Protein AF-A0A965FFP9-F1 (afdb_monomer_lite)

pLDDT: mean 84.38, std 15.74, range [42.5, 98.69]

Structure (mmCIF, N/CA/C/O backbone):
data_AF-A0A965FFP9-F1
#
_entry.id   AF-A0A965FFP9-F1
#
loop_
_atom_site.group_PDB
_atom_site.id
_atom_site.type_symbol
_atom_site.label_atom_id
_atom_site.label_alt_id
_atom_site.label_comp_id
_atom_site.label_asym_id
_atom_site.label_entity_id
_atom_site.label_seq_id
_atom_site.pdbx_PDB_ins_code
_atom_site.Cartn_x
_atom_site.Cartn_y
_atom_site.Cartn_z
_atom_site.occupancy
_atom_site.B_iso_or_equiv
_atom_site.auth_seq_id
_atom_site.auth_comp_id
_atom_site.auth_asym_id
_atom_site.auth_atom_id
_atom_site.pdbx_PDB_model_num
ATOM 1 N N . GLY A 1 1 ? 20.882 -8.614 -21.983 1.00 89.81 1 GLY A N 1
ATOM 2 C CA . GLY A 1 1 ? 22.083 -7.823 -22.308 1.00 89.81 1 GLY A CA 1
ATOM 3 C C . GLY A 1 1 ? 22.157 -6.754 -21.256 1.00 89.81 1 GLY A C 1
ATOM 4 O O . GLY A 1 1 ? 21.112 -6.190 -20.966 1.00 89.81 1 GLY A O 1
ATOM 5 N N . PHE A 1 2 ? 23.331 -6.515 -20.669 1.00 95.88 2 PHE A N 1
ATOM 6 C CA . PHE A 1 2 ? 23.451 -5.901 -19.339 1.00 95.88 2 PHE A CA 1
ATOM 7 C C . PHE A 1 2 ? 22.615 -4.624 -19.137 1.00 95.88 2 PHE A C 1
ATOM 9 O O . PHE A 1 2 ? 21.893 -4.524 -18.152 1.00 95.88 2 PHE A O 1
ATOM 16 N N . ALA A 1 3 ? 22.618 -3.697 -20.101 1.00 97.12 3 ALA A N 1
ATOM 17 C CA . ALA A 1 3 ? 21.800 -2.482 -20.038 1.00 97.12 3 ALA A CA 1
ATOM 18 C C . ALA A 1 3 ? 20.287 -2.771 -19.929 1.00 97.12 3 ALA A C 1
ATOM 20 O O . ALA A 1 3 ? 19.620 -2.247 -19.043 1.00 97.12 3 ALA A O 1
ATOM 21 N N . GLY A 1 4 ? 19.756 -3.678 -20.754 1.00 98.25 4 GLY A N 1
ATOM 22 C CA . GLY A 1 4 ? 18.347 -4.081 -20.680 1.00 98.25 4 GLY A CA 1
ATOM 23 C C . GLY A 1 4 ? 18.008 -4.879 -19.415 1.00 98.25 4 GLY A C 1
ATOM 24 O O . GLY A 1 4 ? 16.862 -4.884 -18.970 1.00 98.25 4 GLY A O 1
ATOM 25 N N . ASP A 1 5 ? 18.991 -5.547 -18.808 1.00 97.94 5 ASP A N 1
ATOM 26 C CA . ASP A 1 5 ? 18.801 -6.227 -17.524 1.00 97.94 5 ASP A CA 1
ATOM 27 C C . ASP A 1 5 ? 18.717 -5.203 -16.374 1.00 97.94 5 ASP A C 1
ATOM 29 O O . ASP A 1 5 ? 17.854 -5.333 -15.504 1.00 97.94 5 ASP A O 1
ATOM 33 N N . MET A 1 6 ? 19.503 -4.122 -16.430 1.00 98.19 6 MET A N 1
ATOM 34 C CA . MET A 1 6 ? 19.400 -2.987 -15.502 1.00 98.19 6 MET A CA 1
ATOM 35 C C . MET A 1 6 ? 18.060 -2.246 -15.621 1.00 98.19 6 MET A C 1
ATOM 37 O O . MET A 1 6 ? 17.436 -1.945 -14.601 1.00 98.19 6 MET A O 1
ATOM 41 N N . GLU A 1 7 ? 17.560 -2.014 -16.838 1.00 98.31 7 GLU A N 1
ATOM 42 C CA . GLU A 1 7 ? 16.230 -1.418 -17.058 1.00 98.31 7 GLU A CA 1
ATOM 43 C C . GLU A 1 7 ? 15.113 -2.267 -16.433 1.00 98.31 7 GLU A C 1
ATOM 45 O O . GLU A 1 7 ? 14.247 -1.758 -15.718 1.00 98.31 7 GLU A O 1
ATOM 50 N N . LYS A 1 8 ? 15.174 -3.588 -16.635 1.00 98.50 8 LYS A N 1
ATOM 51 C CA . LYS A 1 8 ? 14.227 -4.559 -16.068 1.00 98.50 8 LYS A CA 1
ATOM 52 C C . LYS A 1 8 ? 14.241 -4.610 -14.542 1.00 98.50 8 LYS A C 1
ATOM 54 O O . LYS A 1 8 ? 13.210 -4.931 -13.944 1.00 98.50 8 LYS A O 1
ATOM 59 N N . ILE A 1 9 ? 15.391 -4.375 -13.914 1.00 98.38 9 ILE A N 1
ATOM 60 C CA . ILE A 1 9 ? 15.500 -4.279 -12.453 1.00 98.38 9 ILE A CA 1
ATOM 61 C C . ILE A 1 9 ? 14.846 -2.984 -11.976 1.00 98.38 9 ILE A C 1
ATOM 63 O O . ILE A 1 9 ? 14.009 -3.032 -11.075 1.00 98.38 9 ILE A O 1
ATOM 67 N N . GLY A 1 10 ? 15.165 -1.854 -12.615 1.00 98.25 10 GLY A N 1
ATOM 68 C CA . GLY A 1 10 ? 14.557 -0.564 -12.287 1.00 98.25 10 GLY A CA 1
ATOM 69 C C . GLY A 1 10 ? 13.031 -0.603 -12.366 1.00 98.25 10 GLY A C 1
ATOM 70 O O . GLY A 1 10 ? 12.349 -0.091 -11.482 1.00 98.25 10 GLY A O 1
ATOM 71 N N . GLU A 1 11 ? 12.492 -1.288 -13.374 1.00 98.69 11 GLU A N 1
ATOM 72 C CA . GLU A 1 11 ? 11.049 -1.463 -13.526 1.00 98.69 11 GLU A CA 1
ATOM 73 C C . GLU A 1 11 ? 10.417 -2.282 -12.393 1.00 98.69 11 GLU A C 1
ATOM 75 O O . GLU A 1 11 ? 9.408 -1.879 -11.820 1.00 98.69 11 GLU A O 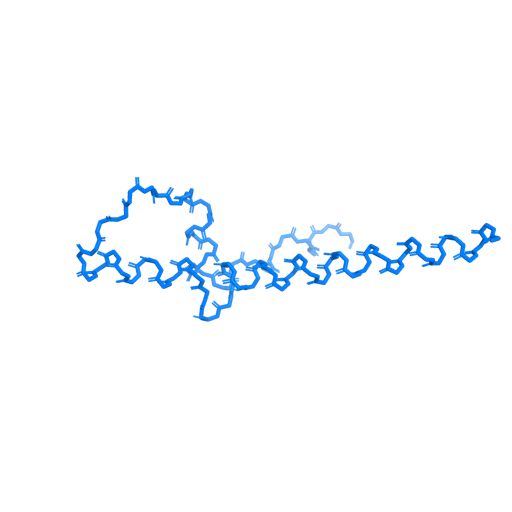1
ATOM 80 N N . ARG A 1 12 ? 11.040 -3.396 -11.994 1.00 98.50 12 ARG A N 1
ATOM 81 C CA . ARG A 1 12 ? 10.541 -4.211 -10.874 1.00 98.50 12 ARG A CA 1
ATOM 82 C C . ARG A 1 12 ? 10.574 -3.464 -9.547 1.00 98.50 12 ARG A C 1
ATOM 84 O O . ARG A 1 12 ? 9.674 -3.643 -8.734 1.00 98.50 12 ARG A O 1
ATOM 91 N N . LEU A 1 13 ? 11.597 -2.640 -9.326 1.00 98.62 13 LEU A N 1
ATOM 92 C CA . LEU A 1 13 ? 11.692 -1.823 -8.119 1.00 98.62 13 LEU A CA 1
ATOM 93 C C . LEU A 1 13 ? 10.567 -0.789 -8.055 1.00 98.62 13 LEU A C 1
ATOM 95 O O . LEU A 1 13 ? 9.945 -0.654 -7.005 1.00 98.62 13 LEU A O 1
ATOM 99 N N . ARG A 1 14 ? 10.251 -0.123 -9.175 1.00 98.50 14 ARG A N 1
ATOM 100 C CA . ARG A 1 14 ? 9.095 0.785 -9.249 1.00 98.50 14 ARG A CA 1
ATOM 101 C C . ARG A 1 14 ? 7.791 0.061 -8.930 1.00 98.50 14 ARG A C 1
ATOM 103 O O . ARG A 1 14 ? 7.082 0.467 -8.020 1.00 98.50 14 ARG A O 1
ATOM 110 N N . GLN A 1 15 ? 7.543 -1.077 -9.574 1.00 98.50 15 GLN A N 1
ATOM 111 C CA . GLN A 1 15 ? 6.333 -1.870 -9.323 1.00 98.50 15 GLN A CA 1
ATOM 112 C C . GLN A 1 15 ? 6.217 -2.337 -7.865 1.00 98.50 15 GLN A C 1
ATOM 114 O O . GLN A 1 15 ? 5.121 -2.352 -7.297 1.00 98.50 15 GLN A O 1
ATOM 119 N N . ALA A 1 16 ? 7.337 -2.718 -7.244 1.00 98.31 16 ALA A N 1
ATOM 120 C CA . ALA A 1 16 ? 7.368 -3.087 -5.834 1.00 98.31 16 ALA A CA 1
ATOM 121 C C . ALA A 1 16 ? 7.036 -1.890 -4.930 1.00 98.31 16 ALA A C 1
ATOM 123 O O . ALA A 1 16 ? 6.256 -2.038 -3.988 1.00 98.31 16 ALA A O 1
ATOM 124 N N . GLN A 1 17 ? 7.581 -0.712 -5.241 1.00 98.25 17 GLN A N 1
ATOM 125 C CA . GLN A 1 17 ? 7.307 0.521 -4.508 1.00 98.25 17 GLN A CA 1
ATOM 126 C C . GLN A 1 17 ? 5.833 0.932 -4.617 1.00 98.25 17 GLN A C 1
ATOM 128 O O . GLN A 1 17 ? 5.215 1.261 -3.602 1.00 98.25 17 GLN A O 1
ATOM 133 N N . ASP A 1 18 ? 5.254 0.846 -5.814 1.00 98.25 18 ASP A N 1
ATOM 134 C CA . ASP A 1 18 ? 3.843 1.157 -6.056 1.00 98.25 18 ASP A CA 1
ATOM 135 C C . ASP A 1 18 ? 2.934 0.191 -5.289 1.00 98.25 18 ASP A C 1
ATOM 137 O O . ASP A 1 18 ? 2.041 0.607 -4.551 1.00 98.25 18 ASP A O 1
ATOM 141 N N . SER A 1 19 ? 3.229 -1.111 -5.372 1.00 97.94 19 SER A N 1
ATOM 142 C CA . SER A 1 19 ? 2.488 -2.148 -4.644 1.00 97.94 19 SER A CA 1
ATOM 143 C C . SER A 1 19 ? 2.559 -1.948 -3.128 1.00 97.94 19 SER A C 1
ATOM 145 O O . SER A 1 19 ? 1.569 -2.158 -2.423 1.00 97.94 19 SER A O 1
ATOM 147 N N . PHE A 1 20 ? 3.721 -1.535 -2.615 1.00 96.81 20 PHE A N 1
ATOM 148 C CA . PHE A 1 20 ? 3.898 -1.212 -1.202 1.00 96.81 20 PHE A CA 1
ATOM 149 C C . PHE A 1 20 ? 3.061 0.003 -0.793 1.00 96.81 20 PHE A C 1
ATOM 151 O O . PHE A 1 20 ? 2.346 -0.070 0.207 1.00 96.81 20 PHE A O 1
ATOM 158 N N . SER A 1 21 ? 3.110 1.086 -1.573 1.00 95.38 21 SER A N 1
ATOM 159 C CA . SER A 1 21 ? 2.316 2.296 -1.334 1.00 95.38 21 SER A CA 1
ATOM 160 C C . SER A 1 21 ? 0.819 1.977 -1.286 1.00 95.38 21 SER A C 1
ATOM 162 O O . SER A 1 21 ? 0.126 2.304 -0.320 1.00 95.38 21 SER A O 1
ATOM 164 N N . ASP A 1 22 ? 0.329 1.205 -2.256 1.00 96.19 22 ASP A N 1
ATOM 165 C CA . ASP A 1 22 ? -1.067 0.772 -2.303 1.00 96.19 22 ASP A CA 1
ATOM 166 C C . ASP A 1 22 ? -1.466 -0.093 -1.105 1.00 96.19 22 ASP A C 1
ATOM 168 O O . ASP A 1 22 ? -2.559 0.067 -0.544 1.00 96.19 22 ASP A O 1
ATOM 172 N N . ALA A 1 23 ? -0.600 -1.026 -0.703 1.00 95.75 23 ALA A N 1
ATOM 173 C CA . ALA A 1 23 ? -0.830 -1.862 0.468 1.00 95.75 23 ALA A CA 1
ATOM 174 C C . ALA A 1 23 ? -0.866 -1.022 1.752 1.00 95.75 23 ALA A C 1
ATOM 176 O O . ALA A 1 23 ? -1.770 -1.203 2.570 1.00 95.75 23 ALA A O 1
ATOM 177 N N . LYS A 1 24 ? 0.057 -0.066 1.900 1.00 93.44 24 LYS A N 1
ATOM 178 C CA . LYS A 1 24 ? 0.115 0.859 3.038 1.00 93.44 24 LYS A CA 1
ATOM 179 C C . LYS A 1 24 ? -1.136 1.735 3.105 1.00 93.44 24 LYS A C 1
ATOM 181 O O . LYS A 1 24 ? -1.749 1.850 4.169 1.00 93.44 24 LYS A O 1
ATOM 186 N N . ARG A 1 25 ? -1.615 2.226 1.960 1.00 92.94 25 ARG A N 1
ATOM 187 C CA . ARG A 1 25 ? -2.866 2.986 1.873 1.00 92.94 25 ARG A CA 1
ATOM 188 C C . ARG A 1 25 ? -4.076 2.164 2.298 1.00 92.94 25 ARG A C 1
ATOM 190 O O . ARG A 1 25 ? -4.927 2.646 3.039 1.00 92.94 25 ARG A O 1
ATOM 197 N N . LYS A 1 26 ? -4.169 0.908 1.861 1.00 94.25 26 LYS A N 1
ATOM 198 C CA . LYS A 1 26 ? -5.266 0.008 2.263 1.00 94.25 26 LYS A CA 1
ATOM 199 C C . LYS A 1 26 ? -5.184 -0.372 3.742 1.00 94.25 26 LYS A C 1
ATOM 201 O O . LYS A 1 26 ? -6.219 -0.513 4.393 1.00 94.25 26 LYS A O 1
ATOM 206 N N . LEU A 1 27 ? -3.972 -0.537 4.265 1.00 92.31 27 LEU A N 1
ATOM 207 C CA . LEU A 1 27 ? -3.742 -0.929 5.647 1.00 92.31 27 LEU A CA 1
ATOM 208 C C . LEU A 1 27 ? -4.042 0.215 6.618 1.00 92.31 27 LEU A C 1
ATOM 210 O O . LEU A 1 27 ? -4.857 0.015 7.516 1.00 92.31 27 LEU A O 1
ATOM 214 N N . SER A 1 2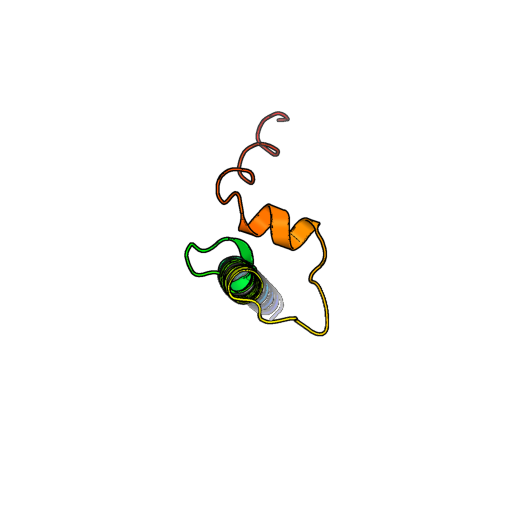8 ? -3.428 1.388 6.428 1.00 90.94 28 SER A N 1
ATOM 215 C CA . SER A 1 28 ? -3.448 2.477 7.413 1.00 90.94 28 SER A CA 1
ATOM 216 C C . SER A 1 28 ? -3.810 3.859 6.861 1.00 90.94 28 SER A C 1
ATOM 218 O O . SER A 1 28 ? -4.504 4.582 7.550 1.00 90.94 28 SER A O 1
ATOM 220 N N . GLU A 1 29 ? -3.412 4.262 5.653 1.00 88.44 29 GLU A N 1
ATOM 221 C CA . GLU A 1 29 ? -3.497 5.703 5.293 1.00 88.44 29 GLU A CA 1
ATOM 222 C C . GLU A 1 29 ? -4.826 6.112 4.634 1.00 88.44 29 GLU A C 1
ATOM 224 O O . GLU A 1 29 ? -5.272 7.251 4.733 1.00 88.44 29 GLU A O 1
ATOM 229 N N . GLY A 1 30 ? -5.494 5.195 3.936 1.00 87.81 30 GLY A N 1
ATOM 230 C CA . GLY A 1 30 ? -6.729 5.489 3.216 1.00 87.81 30 GLY A CA 1
ATOM 231 C C . GLY A 1 30 ? -7.905 5.765 4.153 1.00 87.81 30 GLY A C 1
ATOM 232 O O . GLY A 1 30 ? -8.024 5.176 5.224 1.00 87.81 30 GLY A O 1
ATOM 233 N N . THR A 1 31 ? -8.866 6.579 3.714 1.00 84.88 31 THR A N 1
ATOM 234 C CA . THR A 1 31 ? -10.100 6.849 4.478 1.00 84.88 31 THR A CA 1
ATOM 235 C C . THR A 1 31 ? -10.856 5.571 4.853 1.00 84.88 31 THR A C 1
ATOM 237 O O . THR A 1 31 ? -11.434 5.489 5.929 1.00 84.88 31 THR A O 1
ATOM 240 N N . GLY A 1 32 ? -10.840 4.538 4.012 1.00 88.88 32 GLY A N 1
ATOM 241 C CA . GLY A 1 32 ? -11.453 3.230 4.280 1.00 88.88 32 GLY A CA 1
ATOM 242 C C . GLY A 1 32 ? -10.507 2.172 4.856 1.00 88.88 32 GLY A C 1
ATOM 243 O O . GLY A 1 32 ? -10.799 0.990 4.703 1.00 88.88 32 GLY A O 1
ATOM 244 N N . ASN A 1 33 ? -9.366 2.555 5.438 1.00 94.12 33 ASN A N 1
ATOM 245 C CA . ASN A 1 33 ? -8.318 1.601 5.795 1.00 94.12 33 ASN A CA 1
ATOM 246 C C . ASN A 1 33 ? -8.769 0.519 6.796 1.00 94.12 33 ASN A C 1
ATOM 248 O O . ASN A 1 33 ? -9.645 0.738 7.641 1.00 94.12 33 ASN A O 1
ATOM 252 N N . VAL A 1 34 ? -8.143 -0.656 6.694 1.00 92.94 34 VAL A N 1
ATOM 253 C CA . VAL A 1 34 ? -8.496 -1.860 7.465 1.00 92.94 34 VAL A CA 1
ATOM 254 C C . VAL A 1 34 ? -8.370 -1.633 8.969 1.00 92.94 34 VAL A C 1
ATOM 256 O O . VAL A 1 34 ? -9.212 -2.109 9.731 1.00 92.94 34 VAL A O 1
ATOM 259 N N . ILE A 1 35 ? -7.353 -0.890 9.410 1.00 92.19 35 ILE A N 1
ATOM 260 C CA . ILE A 1 35 ? -7.135 -0.622 10.834 1.00 92.19 35 ILE A CA 1
ATOM 261 C C . ILE A 1 35 ? -8.304 0.169 11.418 1.00 92.19 35 ILE A C 1
ATOM 263 O O . ILE A 1 35 ? -8.844 -0.211 12.456 1.00 92.19 35 ILE A O 1
ATOM 267 N N . ARG A 1 36 ? -8.769 1.210 10.724 1.00 90.75 36 ARG A N 1
ATOM 268 C CA . ARG A 1 36 ? -9.921 2.015 11.143 1.00 90.75 36 ARG A CA 1
ATOM 269 C C . ARG A 1 36 ? -11.203 1.187 11.204 1.00 90.75 36 ARG A C 1
ATOM 271 O O . ARG A 1 36 ? -11.986 1.349 12.138 1.00 90.75 36 ARG A O 1
ATOM 278 N N . GLN A 1 37 ? -11.399 0.268 10.254 1.00 91.06 37 GLN A N 1
ATOM 279 C CA . GLN A 1 37 ? -12.530 -0.666 10.296 1.00 91.06 37 GLN A CA 1
ATOM 280 C C . GLN A 1 37 ? -12.443 -1.602 11.509 1.00 91.06 37 GLN A C 1
ATOM 282 O O . GLN A 1 37 ? -13.427 -1.781 12.222 1.00 91.06 37 GLN A O 1
ATOM 287 N N . ALA A 1 38 ? -11.263 -2.159 11.791 1.00 90.06 38 ALA A N 1
ATOM 288 C CA . ALA A 1 38 ? -11.055 -3.024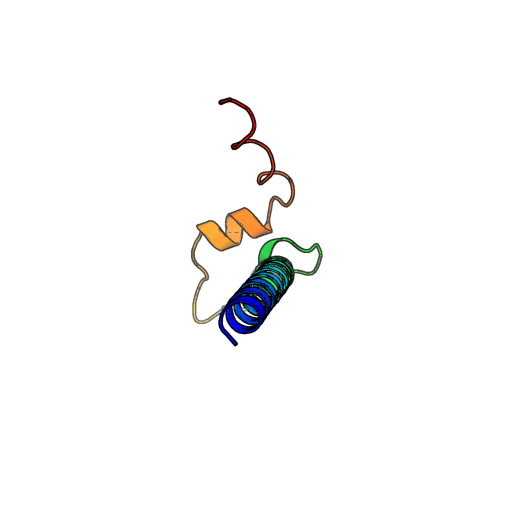 12.950 1.00 90.06 38 ALA A CA 1
ATOM 289 C C . ALA A 1 38 ? -11.277 -2.282 14.281 1.00 90.06 38 ALA A C 1
ATOM 291 O O . ALA A 1 38 ? -11.884 -2.835 15.199 1.00 90.06 38 ALA A O 1
ATOM 292 N N . GLU A 1 39 ? -10.840 -1.025 14.385 1.00 89.25 39 GLU A N 1
ATOM 293 C CA . GLU A 1 39 ? -11.089 -0.175 15.555 1.00 89.25 39 GLU A CA 1
ATOM 294 C C . GLU A 1 39 ? -12.585 0.129 15.735 1.00 89.25 39 GLU A C 1
ATOM 296 O O . GLU A 1 39 ? -13.089 0.058 16.852 1.00 89.25 39 GLU A O 1
ATOM 301 N N . MET A 1 40 ? -13.327 0.374 14.654 1.00 89.94 40 MET A N 1
ATOM 302 C CA . MET A 1 40 ? -14.786 0.539 14.709 1.00 89.94 40 MET A CA 1
ATOM 303 C C . MET A 1 40 ? -15.504 -0.742 15.162 1.00 89.94 40 MET A C 1
ATOM 305 O O . MET A 1 40 ? -16.467 -0.684 15.917 1.00 89.94 40 MET A O 1
ATOM 309 N N . LEU A 1 41 ? -15.024 -1.924 14.775 1.00 89.62 41 LEU A N 1
ATOM 310 C CA . LEU A 1 41 ? -15.582 -3.175 15.302 1.00 89.62 41 LEU A CA 1
ATOM 311 C C . LEU A 1 41 ? -15.332 -3.318 16.813 1.00 89.62 41 LEU A C 1
ATOM 313 O O . LEU A 1 41 ? -16.219 -3.782 17.533 1.00 89.62 41 LEU A O 1
ATOM 317 N N . LYS A 1 42 ? -14.169 -2.870 17.313 1.00 88.12 42 LYS A N 1
ATOM 318 C CA . LYS A 1 42 ? -13.895 -2.826 18.760 1.00 88.12 42 LYS A CA 1
ATOM 319 C C . LYS A 1 42 ? -14.876 -1.921 19.499 1.00 88.12 42 LYS A C 1
ATOM 321 O O . LYS A 1 42 ? -15.351 -2.306 20.566 1.00 88.12 42 LYS A O 1
ATOM 326 N N . THR A 1 43 ? -15.202 -0.747 18.951 1.00 87.62 43 THR A N 1
ATOM 327 C CA . THR A 1 43 ? -16.167 0.169 19.590 1.00 87.62 43 THR A CA 1
ATOM 328 C C . THR A 1 43 ? -17.583 -0.402 19.610 1.00 87.62 43 THR A C 1
ATOM 330 O O . THR A 1 43 ? -18.324 -0.149 20.555 1.00 87.62 43 THR A O 1
ATOM 333 N N . LEU A 1 44 ? -17.933 -1.245 18.635 1.00 91.81 44 LEU A N 1
ATOM 334 C CA . LEU A 1 44 ? -19.190 -2.001 18.602 1.00 91.81 44 LEU A CA 1
ATOM 335 C C . LEU A 1 44 ? -19.206 -3.219 19.550 1.00 91.81 44 LEU A C 1
ATOM 337 O O . LEU A 1 44 ? -20.175 -3.975 19.565 1.00 91.81 44 LEU A O 1
ATOM 341 N N . GLY A 1 45 ? -18.156 -3.419 20.352 1.00 89.94 45 GLY A N 1
ATOM 342 C CA . GLY A 1 45 ? -18.087 -4.473 21.367 1.00 89.94 45 GLY A CA 1
ATOM 343 C C . GLY A 1 45 ? -17.495 -5.797 20.877 1.00 89.94 45 GLY A C 1
ATOM 344 O O . GLY A 1 45 ? -17.436 -6.757 21.650 1.00 89.94 45 GLY A O 1
ATOM 345 N N . VAL A 1 46 ? -17.010 -5.865 19.632 1.00 91.19 46 VAL A N 1
ATOM 346 C CA . VAL A 1 46 ? -16.268 -7.034 19.141 1.00 91.19 46 VAL A CA 1
ATOM 347 C C . VAL A 1 46 ? -14.894 -7.059 19.807 1.00 91.19 46 VAL A C 1
ATOM 349 O O . VAL A 1 46 ? -14.137 -6.095 19.733 1.00 91.19 46 VAL A O 1
ATOM 352 N N . LYS A 1 47 ? -14.539 -8.175 20.451 1.00 82.31 47 LYS A N 1
ATOM 353 C CA . LYS A 1 47 ? -13.229 -8.354 21.096 1.00 82.31 47 LYS A CA 1
ATOM 354 C C . LYS A 1 47 ? -12.270 -9.095 20.160 1.00 82.31 47 LYS A C 1
ATOM 356 O O . LYS A 1 47 ? -12.396 -10.311 20.022 1.00 82.31 47 LYS A O 1
ATOM 361 N N . PRO A 1 48 ? -11.312 -8.411 19.514 1.00 77.00 48 PRO A N 1
ATOM 362 C CA . PRO A 1 48 ? -10.329 -9.085 18.683 1.00 77.00 48 PRO A CA 1
ATOM 363 C C . PRO A 1 48 ? -9.367 -9.904 19.541 1.00 77.00 48 PRO A C 1
ATOM 365 O O . PRO A 1 48 ? -8.961 -9.499 20.628 1.00 77.00 48 PRO A O 1
ATOM 368 N N . THR A 1 49 ? -8.970 -11.057 19.013 1.00 81.50 49 THR A N 1
ATOM 369 C CA . THR A 1 49 ? -8.054 -11.999 19.670 1.00 81.50 49 THR A CA 1
ATOM 370 C C . THR A 1 49 ? -6.601 -11.525 19.677 1.00 81.50 49 THR A C 1
ATOM 372 O O . THR A 1 49 ? -5.808 -12.001 20.485 1.00 81.50 49 THR A O 1
ATOM 375 N N . LYS A 1 50 ? -6.237 -10.583 18.798 1.00 78.81 50 LYS A N 1
ATOM 376 C CA . LYS A 1 50 ? -4.919 -9.939 18.745 1.00 78.81 50 LYS A CA 1
ATOM 377 C C . LYS A 1 50 ? -5.083 -8.444 18.489 1.00 78.81 50 LYS A C 1
ATOM 379 O O . LYS A 1 50 ? -5.881 -8.048 17.641 1.00 78.81 50 LYS A O 1
ATOM 384 N N . SER A 1 51 ? -4.322 -7.622 19.209 1.00 78.19 51 SER A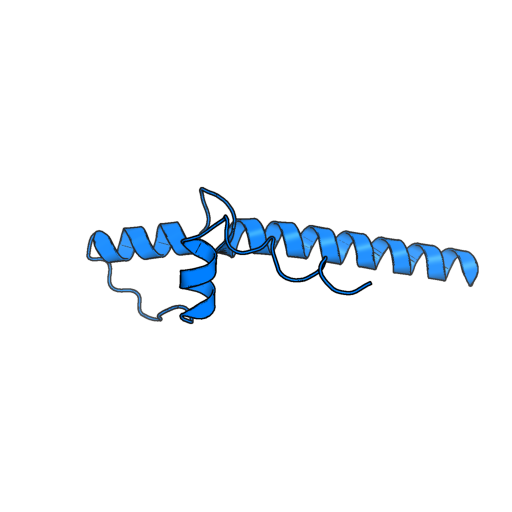 N 1
ATOM 385 C CA . SER A 1 51 ? -4.255 -6.184 18.942 1.00 78.19 51 SER A CA 1
ATOM 386 C C . SER A 1 51 ? -3.133 -5.878 17.960 1.00 78.19 51 SER A C 1
ATOM 388 O O . SER A 1 51 ? -2.072 -6.497 18.006 1.00 78.19 51 SER A O 1
ATOM 390 N N . LEU A 1 52 ? -3.367 -4.900 17.089 1.00 82.44 52 LEU A N 1
ATOM 391 C CA . LEU A 1 52 ? -2.327 -4.351 16.232 1.00 82.44 52 LEU A CA 1
ATOM 392 C C . LEU A 1 52 ? -1.348 -3.498 17.054 1.00 82.44 52 LEU A C 1
ATOM 394 O O . LEU A 1 52 ? -1.753 -2.942 18.083 1.00 82.44 52 LEU A O 1
ATOM 398 N N . PRO A 1 53 ? -0.079 -3.381 16.619 1.00 85.00 53 PRO A N 1
ATOM 399 C CA . PRO A 1 53 ? 0.891 -2.518 17.278 1.00 85.00 53 PRO A CA 1
ATOM 400 C C . PRO A 1 53 ? 0.430 -1.048 17.293 1.00 85.00 53 PRO A C 1
ATOM 402 O O . PRO A 1 53 ? -0.147 -0.591 16.300 1.00 85.00 53 PRO A O 1
ATOM 405 N N . PRO A 1 54 ? 0.714 -0.284 18.366 1.00 83.50 54 PRO A N 1
ATOM 406 C CA . PRO A 1 54 ? 0.252 1.097 18.509 1.00 83.50 54 PRO A CA 1
ATOM 407 C C . PRO A 1 54 ? 0.663 2.015 17.357 1.00 83.50 54 PRO A C 1
ATOM 409 O O . PRO A 1 54 ? -0.151 2.833 16.933 1.00 83.50 54 PRO A O 1
ATOM 412 N N . GLN A 1 55 ? 1.871 1.842 16.799 1.00 83.69 55 GLN A N 1
ATOM 413 C CA . GLN A 1 55 ? 2.352 2.702 15.714 1.00 83.69 55 GLN A CA 1
ATOM 414 C C . GLN A 1 55 ? 1.461 2.641 14.464 1.00 83.69 55 GLN A C 1
ATOM 416 O O . GLN A 1 55 ? 1.251 3.647 13.796 1.00 83.69 55 GLN A O 1
ATOM 421 N N . TRP A 1 56 ? 0.872 1.476 14.179 1.00 84.06 56 TRP A N 1
ATOM 422 C CA . TRP A 1 56 ? -0.016 1.294 13.032 1.00 84.06 56 TRP A CA 1
ATOM 423 C C . TRP A 1 56 ? -1.411 1.860 13.289 1.00 84.06 56 TRP A C 1
ATOM 425 O O . TRP A 1 56 ? -2.057 2.353 12.370 1.00 84.06 56 TRP A O 1
ATOM 435 N N . ILE A 1 57 ? -1.868 1.817 14.541 1.00 85.31 57 ILE A N 1
ATOM 436 C CA . ILE A 1 57 ? -3.143 2.414 14.950 1.00 85.31 57 ILE A CA 1
ATOM 437 C C . ILE A 1 57 ? -3.055 3.940 14.888 1.00 85.31 57 ILE A C 1
ATOM 439 O O . ILE A 1 57 ? -3.982 4.578 14.399 1.00 85.31 57 ILE A O 1
ATOM 443 N N . GLN A 1 58 ? -1.943 4.520 15.345 1.00 83.62 58 GLN A N 1
ATOM 444 C CA . GLN A 1 58 ? -1.722 5.964 15.310 1.00 83.62 58 GLN A CA 1
ATOM 445 C C . GLN A 1 58 ? -1.628 6.481 13.871 1.00 83.62 58 GLN A C 1
ATOM 447 O O . GLN A 1 58 ? -2.386 7.376 13.506 1.00 83.62 58 GLN A O 1
ATOM 452 N N . ALA A 1 59 ? -0.809 5.835 13.034 1.00 81.31 59 ALA A N 1
ATOM 453 C CA . ALA A 1 59 ? -0.693 6.172 11.615 1.00 81.31 59 ALA A CA 1
ATOM 454 C C . ALA A 1 59 ? -2.027 6.069 10.851 1.00 81.31 59 ALA A C 1
ATOM 456 O O . ALA A 1 59 ? -2.211 6.731 9.839 1.00 81.31 59 ALA A O 1
ATOM 457 N N . ALA A 1 60 ? -2.965 5.238 11.320 1.00 85.81 60 ALA A N 1
ATOM 458 C CA . ALA A 1 60 ? -4.276 5.086 10.696 1.00 85.81 60 ALA A CA 1
ATOM 459 C C . ALA A 1 60 ? -5.346 6.079 11.170 1.00 85.81 60 ALA A C 1
ATOM 461 O O . ALA A 1 60 ? -6.422 6.150 10.564 1.00 85.81 60 ALA A O 1
ATOM 462 N N . ARG A 1 61 ? -5.091 6.791 12.275 1.00 78.88 61 ARG A N 1
ATOM 463 C CA . ARG A 1 61 ? -6.008 7.783 12.856 1.00 78.88 61 ARG A CA 1
ATOM 464 C C . ARG A 1 61 ? -5.752 9.192 12.325 1.00 78.88 61 ARG A C 1
ATOM 466 O O . ARG A 1 61 ? -6.729 9.907 12.137 1.00 78.88 61 ARG A O 1
ATOM 473 N N . ASP A 1 62 ? -4.497 9.534 12.036 1.00 67.69 62 ASP A N 1
ATOM 474 C CA . ASP A 1 62 ? -4.094 10.834 11.487 1.00 67.69 62 ASP A CA 1
ATOM 475 C C . ASP A 1 62 ? -3.499 10.688 10.076 1.00 67.69 62 ASP A C 1
ATOM 477 O O . ASP A 1 62 ? -2.292 10.491 9.933 1.00 67.69 62 ASP A O 1
ATOM 481 N N . PRO A 1 63 ? -4.310 10.803 9.006 1.00 58.25 63 PRO A N 1
ATOM 482 C CA . PRO A 1 63 ? -3.795 10.804 7.636 1.00 58.25 63 PRO A CA 1
ATOM 483 C C . PRO A 1 63 ? -2.949 12.049 7.294 1.00 58.25 63 PRO A C 1
ATOM 485 O O . PRO A 1 63 ? -2.321 12.063 6.241 1.00 58.25 63 PRO A O 1
ATOM 488 N N .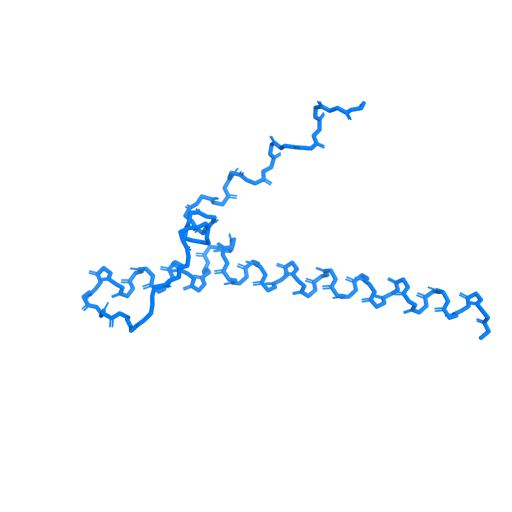 GLU A 1 64 ? -2.921 13.081 8.150 1.00 54.72 64 GLU A N 1
ATOM 489 C CA . GLU A 1 64 ? -2.163 14.326 7.928 1.00 54.72 64 GLU A CA 1
ATOM 490 C C . GLU A 1 64 ? -0.766 14.357 8.574 1.00 54.72 64 GLU A C 1
ATOM 492 O O . GLU A 1 64 ? 0.017 15.240 8.247 1.00 54.72 64 GLU A O 1
ATOM 497 N N . SER A 1 65 ? -0.383 13.405 9.435 1.00 51.75 65 SER A N 1
ATOM 498 C CA . SER A 1 65 ? 0.893 13.508 10.174 1.00 51.75 65 SER A CA 1
ATOM 499 C C . SER A 1 65 ? 2.127 12.972 9.427 1.00 51.75 65 SER A C 1
ATOM 501 O O . SER A 1 65 ? 3.166 12.758 10.051 1.00 51.75 65 SER A O 1
ATOM 503 N N . SER A 1 66 ? 2.030 12.668 8.129 1.00 51.44 66 SER A N 1
ATOM 504 C CA . SER A 1 66 ? 3.102 11.994 7.376 1.00 51.44 66 SER A CA 1
ATOM 505 C C . SER A 1 66 ? 3.763 12.843 6.284 1.00 51.44 66 SER A C 1
ATOM 507 O O . SER A 1 66 ? 4.339 12.265 5.363 1.00 51.44 66 SER A O 1
ATOM 509 N N . LEU A 1 67 ? 3.689 14.179 6.350 1.00 52.28 67 LEU A N 1
ATOM 510 C CA . LEU A 1 67 ? 4.264 15.063 5.320 1.00 52.28 67 LEU A CA 1
ATOM 511 C C . LEU A 1 67 ? 5.314 16.084 5.797 1.00 52.28 67 LEU A C 1
ATOM 513 O O . LEU A 1 67 ? 5.762 16.867 4.968 1.00 52.28 67 LEU A O 1
ATOM 517 N N . ASP A 1 68 ? 5.800 16.033 7.042 1.00 48.47 68 ASP A N 1
ATOM 518 C CA . ASP A 1 68 ? 6.687 17.092 7.564 1.00 48.47 68 ASP A CA 1
ATOM 519 C C . ASP A 1 68 ? 8.005 16.600 8.193 1.00 48.47 68 ASP A C 1
ATOM 521 O O . ASP A 1 68 ? 8.360 17.058 9.275 1.00 48.47 68 ASP A O 1
ATOM 525 N N . ASP A 1 69 ? 8.761 15.690 7.559 1.00 51.97 69 ASP A N 1
ATOM 526 C CA . ASP A 1 69 ? 10.103 15.355 8.096 1.00 51.97 69 ASP A CA 1
ATOM 527 C C . ASP A 1 69 ? 11.226 15.102 7.069 1.00 51.97 69 ASP A C 1
ATOM 529 O O . ASP A 1 69 ? 12.230 14.495 7.410 1.00 51.97 69 ASP A O 1
ATOM 533 N N . GLU A 1 70 ? 11.118 15.572 5.815 1.00 53.03 70 GLU A N 1
ATOM 534 C CA . GLU A 1 70 ? 12.208 15.427 4.814 1.00 53.03 70 GLU A CA 1
ATOM 535 C C . GLU A 1 70 ? 12.291 16.603 3.800 1.00 53.03 70 GLU A C 1
ATOM 537 O O . GLU A 1 70 ? 12.606 16.415 2.628 1.00 53.03 70 GLU A O 1
ATOM 542 N N . THR A 1 71 ? 12.028 17.855 4.208 1.00 52.59 71 THR A N 1
ATOM 543 C CA . THR A 1 71 ? 12.418 19.044 3.396 1.00 52.59 71 THR A CA 1
ATOM 544 C C . THR A 1 71 ? 13.182 20.120 4.170 1.00 52.59 71 THR A C 1
ATOM 546 O O . THR A 1 71 ? 13.463 21.181 3.622 1.00 52.59 71 THR A O 1
ATOM 549 N N . SER A 1 72 ? 13.581 19.859 5.420 1.00 50.28 72 SER A N 1
ATOM 550 C CA . SER A 1 72 ? 14.397 20.787 6.219 1.00 50.28 72 SER A CA 1
ATOM 551 C C . SER A 1 72 ? 15.842 20.303 6.394 1.00 50.28 72 SER A C 1
ATOM 553 O O . SER A 1 72 ? 16.386 20.391 7.490 1.00 50.28 72 SER A O 1
ATOM 555 N N . SER A 1 73 ? 16.482 19.771 5.349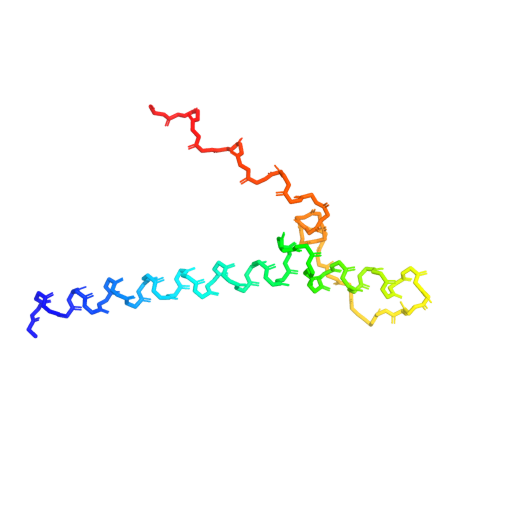 1.00 54.53 73 SER A N 1
ATOM 556 C CA . SER A 1 73 ? 17.953 19.677 5.269 1.00 54.53 73 SER A CA 1
ATOM 557 C C . SER A 1 73 ? 18.426 19.265 3.871 1.00 54.53 73 SER A C 1
ATOM 559 O O . SER A 1 73 ? 18.871 18.138 3.663 1.00 54.53 73 SER A O 1
ATOM 561 N N . ARG A 1 74 ? 18.362 20.193 2.910 1.00 42.50 74 ARG A N 1
ATOM 562 C CA . ARG A 1 74 ? 19.432 20.444 1.926 1.00 42.50 74 ARG A CA 1
ATOM 563 C C . ARG A 1 74 ? 19.187 21.724 1.144 1.00 42.50 74 ARG A C 1
ATOM 565 O O . ARG A 1 74 ? 18.031 21.943 0.733 1.00 42.50 74 ARG A O 1
#

Sequence (74 aa):
GFAGDMEKIGERLRQAQDSFSDAKRKLSEGTGNVIRQAEMLKTLGVKPTKSLPPQWIQAARDPESSLDDETSSR

Foldseek 3Di:
DVVVVVVVVVVVVVVVVVVVVVVLCQCAQPPNHPLVVVVVVVVVVDDDPDDDDPVRNVSRVDNPPPDPDPPPDD

Radius of gyration: 17.88 Å; chains: 1; bounding box: 43×33×44 Å

Secondary structure (DSSP, 8-state):
-HHHHHHHHHHHHHHHHHHHHHHHIIIIISTT-HHHHHHHHHHTT---SSPPPHHHHHHHH-TTTTSSSSSS--